Protein AF-Q5BTL7-F1 (afdb_monomer_lite)

Radius of gyration: 13.38 Å; chains: 1; bounding box: 30×28×33 Å

Sequence (7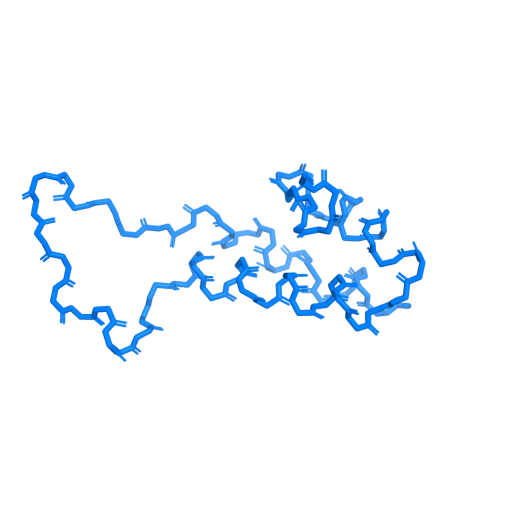0 aa):
PYYRQLLPVMNTFINKNKNLGDGIDYSQQKRENLGDLVHETLQILEMHGGENAFINIKYMVPTYESCMLQ

pLDDT: mean 89.99, std 6.62, range [54.62, 96.0]

Structure (mmCIF, N/CA/C/O backbone):
data_AF-Q5BTL7-F1
#
_entry.id   AF-Q5BTL7-F1
#
loop_
_atom_site.group_PDB
_atom_site.id
_atom_site.type_symbol
_atom_site.label_atom_id
_atom_site.label_alt_id
_atom_site.label_comp_id
_atom_site.label_asym_id
_atom_site.label_entity_id
_atom_site.label_seq_id
_atom_site.pdbx_PDB_ins_code
_atom_site.Cartn_x
_atom_site.Cartn_y
_atom_site.Cartn_z
_atom_site.occupancy
_atom_site.B_iso_or_equiv
_atom_site.auth_seq_id
_atom_site.auth_comp_id
_atom_site.auth_asym_id
_atom_site.auth_atom_id
_atom_site.pdbx_PDB_model_num
ATOM 1 N N . PRO A 1 1 ? 9.827 -8.569 -8.626 1.00 76.19 1 PRO A N 1
ATOM 2 C CA . PRO A 1 1 ? 9.433 -9.959 -8.999 1.00 76.19 1 PRO A CA 1
ATOM 3 C C . PRO A 1 1 ? 8.349 -10.578 -8.098 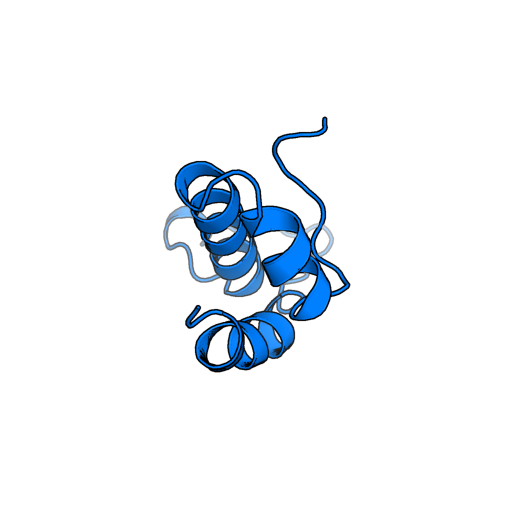1.00 76.19 1 PRO A C 1
ATOM 5 O O . PRO A 1 1 ? 7.382 -11.122 -8.618 1.00 76.19 1 PRO A O 1
ATOM 8 N N . TYR A 1 2 ? 8.478 -10.463 -6.770 1.00 91.38 2 TYR A N 1
ATOM 9 C CA . TYR A 1 2 ? 7.585 -11.122 -5.797 1.00 91.38 2 TYR A CA 1
ATOM 10 C C . TYR A 1 2 ? 6.279 -10.376 -5.482 1.00 91.38 2 TYR A C 1
ATOM 12 O O . TYR A 1 2 ? 5.427 -10.894 -4.764 1.00 91.38 2 TYR A O 1
ATOM 20 N N . TYR A 1 3 ? 6.065 -9.192 -6.062 1.00 90.44 3 TYR A N 1
ATOM 21 C CA . TYR A 1 3 ? 4.847 -8.403 -5.845 1.00 90.44 3 TYR A CA 1
ATOM 22 C C . TYR A 1 3 ? 3.559 -9.166 -6.167 1.00 90.44 3 TYR A C 1
ATOM 24 O O . TYR A 1 3 ? 2.574 -9.027 -5.453 1.00 90.44 3 TYR A O 1
ATOM 32 N N . ARG A 1 4 ? 3.590 -10.058 -7.164 1.00 91.00 4 ARG A N 1
ATOM 33 C CA . ARG A 1 4 ? 2.429 -10.888 -7.524 1.00 91.00 4 ARG A CA 1
ATOM 34 C C . ARG A 1 4 ? 1.982 -11.842 -6.416 1.00 91.00 4 ARG A C 1
ATOM 36 O O . ARG A 1 4 ? 0.824 -12.230 -6.387 1.00 91.00 4 ARG A O 1
ATOM 43 N N . GLN A 1 5 ? 2.904 -12.245 -5.547 1.00 93.12 5 GLN A N 1
ATOM 44 C CA . GLN A 1 5 ? 2.633 -13.185 -4.461 1.00 93.12 5 GLN A CA 1
ATOM 45 C C . GLN A 1 5 ? 2.267 -12.450 -3.169 1.00 93.12 5 GLN A C 1
ATOM 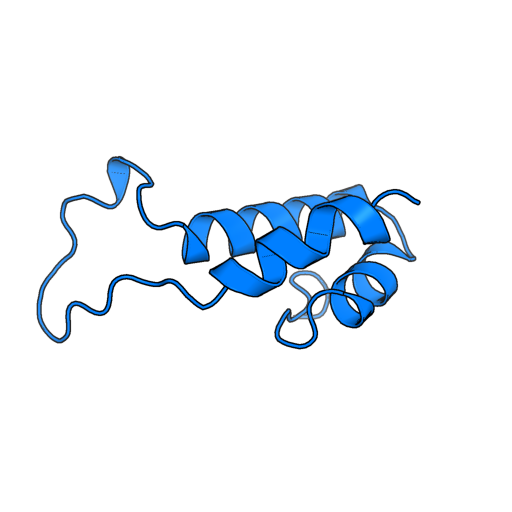47 O O . GLN A 1 5 ? 1.415 -12.917 -2.423 1.00 93.12 5 GLN A O 1
ATOM 52 N N . LEU A 1 6 ? 2.894 -11.297 -2.915 1.00 91.06 6 LEU A N 1
ATOM 53 C CA . LEU A 1 6 ? 2.770 -10.576 -1.645 1.00 91.06 6 LEU A CA 1
ATOM 54 C C . LEU A 1 6 ? 1.612 -9.567 -1.625 1.00 91.06 6 LEU A C 1
ATOM 56 O O . LEU A 1 6 ? 0.901 -9.452 -0.628 1.00 91.06 6 LEU A O 1
ATOM 60 N N . LEU A 1 7 ? 1.403 -8.837 -2.722 1.00 93.44 7 LEU A N 1
ATOM 61 C CA . LEU A 1 7 ? 0.473 -7.705 -2.757 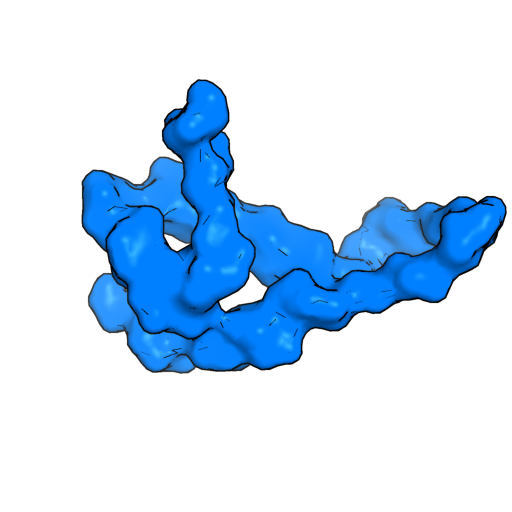1.00 93.44 7 LEU A CA 1
ATOM 62 C C . LEU A 1 7 ? -1.031 -8.052 -2.807 1.00 93.44 7 LEU A C 1
ATOM 64 O O . LEU A 1 7 ? -1.810 -7.211 -2.357 1.00 93.44 7 LEU A O 1
ATOM 68 N N . PRO A 1 8 ? -1.498 -9.238 -3.261 1.00 93.94 8 PRO A N 1
ATOM 69 C CA . PRO A 1 8 ? -2.931 -9.562 -3.226 1.00 93.94 8 PRO A CA 1
ATOM 70 C C . PRO A 1 8 ? -3.550 -9.477 -1.821 1.00 93.94 8 PRO A C 1
ATOM 72 O O . PRO A 1 8 ? -4.679 -9.009 -1.654 1.00 93.94 8 PRO A O 1
ATOM 75 N N . VAL A 1 9 ? -2.793 -9.874 -0.791 1.00 92.88 9 VAL A N 1
ATOM 76 C CA . VAL A 1 9 ? -3.238 -9.783 0.608 1.00 92.88 9 VAL A CA 1
ATOM 77 C C . VAL A 1 9 ? -3.319 -8.321 1.051 1.00 92.88 9 VAL A C 1
ATOM 79 O O . VAL A 1 9 ? -4.305 -7.923 1.664 1.00 92.88 9 VAL A O 1
ATOM 82 N N . MET A 1 10 ? -2.338 -7.493 0.678 1.00 92.44 10 MET A N 1
ATOM 83 C CA . MET A 1 10 ? -2.354 -6.052 0.961 1.00 92.44 10 MET A CA 1
ATOM 84 C C . MET A 1 10 ? -3.556 -5.358 0.311 1.00 92.44 10 MET A C 1
ATOM 86 O O . MET A 1 10 ? -4.239 -4.584 0.975 1.00 92.44 10 MET A O 1
ATOM 90 N N . ASN A 1 11 ? -3.892 -5.703 -0.936 1.00 93.31 11 ASN A N 1
ATOM 91 C CA . ASN A 1 11 ? -5.071 -5.164 -1.621 1.00 93.31 11 ASN A CA 1
ATOM 92 C C . ASN A 1 11 ? -6.384 -5.466 -0.875 1.00 93.31 11 ASN A C 1
ATOM 94 O O . ASN A 1 11 ? -7.308 -4.661 -0.880 1.00 93.31 11 ASN A O 1
ATOM 98 N N . THR A 1 12 ? -6.468 -6.612 -0.193 1.00 93.06 12 THR A N 1
ATOM 99 C CA . THR A 1 12 ? -7.659 -6.980 0.596 1.00 93.06 12 THR A CA 1
ATOM 100 C C . THR A 1 12 ? -7.843 -6.072 1.817 1.00 93.06 12 THR A C 1
ATOM 102 O O . THR A 1 12 ? -8.969 -5.827 2.247 1.00 93.06 12 THR A O 1
ATOM 105 N N . PHE A 1 13 ? -6.745 -5.560 2.380 1.00 92.81 13 PHE A N 1
ATOM 106 C CA . PHE A 1 13 ? -6.748 -4.795 3.628 1.00 92.81 13 PHE A CA 1
ATOM 107 C C . PHE A 1 13 ? -6.487 -3.299 3.461 1.00 92.81 13 PHE A C 1
ATOM 109 O O . PHE A 1 13 ? -6.618 -2.572 4.441 1.00 92.81 13 PHE A O 1
ATOM 116 N N . ILE A 1 14 ? -6.181 -2.825 2.251 1.00 91.44 14 ILE A N 1
ATOM 117 C CA . ILE A 1 14 ? -5.828 -1.421 2.001 1.00 91.44 14 ILE A CA 1
ATOM 118 C C . ILE A 1 14 ? -6.912 -0.436 2.463 1.00 91.44 14 ILE A C 1
ATOM 120 O O . ILE A 1 14 ? -6.602 0.606 3.021 1.00 91.44 14 ILE A O 1
ATOM 124 N N . ASN A 1 15 ? -8.188 -0.811 2.340 1.00 88.81 15 ASN A N 1
ATOM 125 C CA . ASN A 1 15 ? -9.317 0.027 2.755 1.00 88.81 15 ASN A CA 1
ATOM 126 C C . ASN A 1 15 ? -9.811 -0.271 4.183 1.00 88.81 15 ASN A C 1
ATOM 128 O O . ASN A 1 15 ? -10.860 0.228 4.593 1.00 88.81 15 ASN A O 1
ATOM 132 N N . LYS A 1 16 ? -9.110 -1.119 4.949 1.00 88.12 16 LYS A N 1
ATOM 133 C CA . LYS A 1 16 ? -9.529 -1.527 6.298 1.00 88.12 16 LYS A CA 1
ATOM 134 C C . LYS A 1 16 ? -9.099 -0.488 7.335 1.00 88.12 16 LYS A C 1
ATOM 136 O O . LYS A 1 16 ? -8.249 -0.768 8.176 1.00 88.12 16 LYS A O 1
ATOM 141 N N . ASN A 1 17 ? -9.731 0.680 7.274 1.00 84.50 17 ASN A N 1
ATOM 142 C CA . ASN A 1 17 ? -9.512 1.784 8.202 1.00 84.50 17 ASN A CA 1
ATOM 143 C C . ASN A 1 17 ? -10.575 1.832 9.306 1.00 84.50 17 ASN A C 1
ATOM 145 O O . ASN A 1 17 ? -11.748 1.516 9.084 1.00 84.50 17 ASN A O 1
ATOM 149 N N . LYS A 1 18 ? -10.163 2.228 10.518 1.00 82.69 18 LYS A N 1
ATOM 150 C CA . LYS A 1 18 ? -11.093 2.532 11.616 1.00 82.69 18 LYS A CA 1
ATOM 151 C C . LYS A 1 18 ? -11.819 3.843 11.291 1.00 82.69 18 LYS A C 1
ATOM 153 O O . LYS A 1 18 ? -11.215 4.908 11.323 1.00 82.69 18 LYS A O 1
ATOM 158 N N . ASN A 1 19 ? -13.120 3.774 11.020 1.00 82.69 19 ASN A N 1
ATOM 159 C CA . ASN A 1 19 ? -13.960 4.961 10.845 1.00 82.69 19 ASN A CA 1
ATOM 160 C C . ASN A 1 19 ? -14.528 5.388 12.203 1.00 82.69 19 ASN A C 1
ATOM 162 O O . ASN A 1 19 ? -15.414 4.722 12.734 1.00 82.69 19 ASN A O 1
ATOM 166 N N . LEU A 1 20 ? -14.014 6.481 12.767 1.00 82.31 20 LEU A N 1
ATOM 167 C CA . LEU A 1 20 ? -14.389 6.964 14.105 1.00 82.31 20 LEU A CA 1
ATOM 1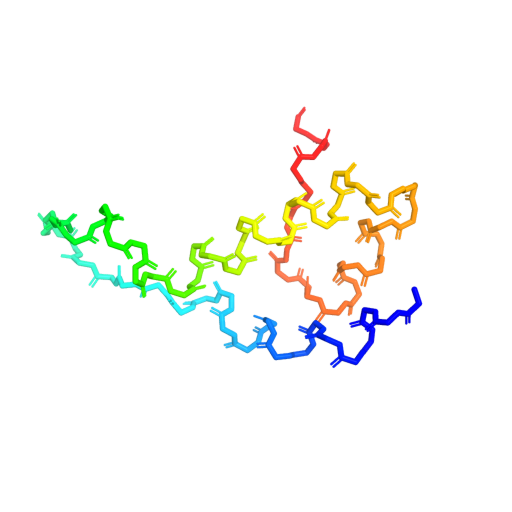68 C C . LEU A 1 20 ? -15.365 8.152 14.099 1.00 82.31 20 LEU A C 1
ATOM 170 O O . LEU A 1 20 ? -15.805 8.572 15.168 1.00 82.31 20 LEU A O 1
ATOM 174 N N . GLY A 1 21 ? -15.747 8.665 12.924 1.00 85.56 21 GLY A N 1
ATOM 175 C CA . GLY A 1 21 ? -16.610 9.847 12.813 1.00 85.56 21 GLY A CA 1
ATOM 176 C C . GLY A 1 21 ? -15.980 11.054 13.513 1.00 85.56 21 GLY A C 1
ATOM 177 O O . GLY A 1 21 ? -14.807 11.337 13.293 1.00 85.56 21 GLY A O 1
ATOM 178 N N . ASP A 1 22 ? -16.738 11.705 14.398 1.00 87.31 22 ASP A N 1
ATOM 179 C CA . ASP A 1 22 ? -16.261 12.827 15.228 1.00 87.31 22 ASP A CA 1
ATOM 180 C C . ASP A 1 22 ? -15.400 12.382 16.434 1.00 87.31 22 ASP A C 1
ATOM 182 O O . ASP A 1 22 ? -14.982 13.200 17.255 1.00 87.31 22 ASP A O 1
ATOM 186 N N . GLY A 1 23 ? -15.147 11.078 16.583 1.00 85.00 23 GLY A N 1
ATOM 187 C CA . GLY A 1 23 ? -14.299 10.523 17.634 1.00 85.00 23 GLY A CA 1
ATOM 188 C C . GLY A 1 23 ? -12.805 10.612 17.307 1.00 85.00 23 GLY A C 1
ATOM 189 O O . GLY A 1 23 ? -12.385 10.422 16.169 1.00 85.00 23 GLY A O 1
ATOM 190 N N . ILE A 1 24 ? -11.977 10.837 18.331 1.00 84.25 24 ILE A N 1
ATOM 191 C CA . ILE A 1 24 ? -10.511 10.857 18.207 1.00 84.25 24 ILE A CA 1
ATOM 192 C C . ILE A 1 24 ? -9.946 9.458 18.493 1.00 84.25 24 ILE A C 1
ATOM 194 O O . ILE A 1 24 ? -10.225 8.872 19.542 1.00 84.25 24 ILE A O 1
ATOM 198 N N . ASP A 1 25 ? -9.112 8.928 17.589 1.00 81.31 25 ASP A N 1
ATOM 199 C CA . ASP A 1 25 ? -8.382 7.676 17.830 1.00 81.31 25 ASP A CA 1
ATOM 200 C C . ASP A 1 25 ? -7.163 7.899 18.740 1.00 81.31 25 ASP A C 1
ATOM 202 O O . ASP A 1 25 ? -6.067 8.225 18.283 1.00 81.31 25 ASP A O 1
ATOM 206 N N . TYR A 1 26 ? -7.314 7.659 20.040 1.00 83.31 26 TYR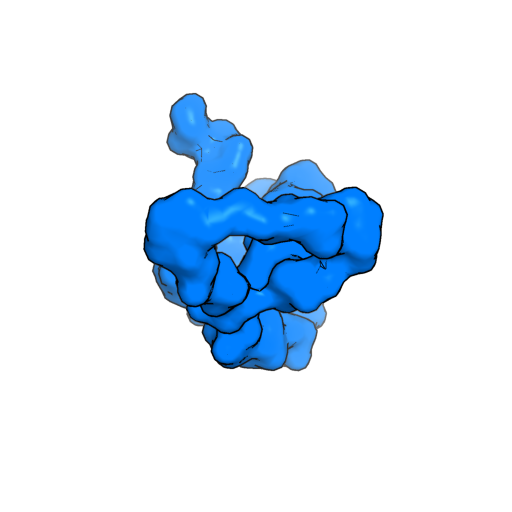 A N 1
ATOM 207 C CA . TYR A 1 26 ? -6.187 7.710 20.980 1.00 83.31 26 TYR A CA 1
ATOM 208 C C . TYR A 1 26 ? -5.222 6.515 20.854 1.00 83.31 26 TYR A C 1
ATOM 210 O O . TYR A 1 26 ? -4.153 6.517 21.463 1.00 83.31 26 TYR A O 1
ATOM 218 N N . SER A 1 27 ? -5.571 5.480 20.080 1.00 83.31 27 SER A N 1
ATOM 219 C CA . SER A 1 27 ? -4.739 4.288 19.870 1.00 83.31 27 SER A CA 1
ATOM 220 C C . SER A 1 27 ? -3.765 4.409 18.692 1.00 83.31 27 SER A C 1
ATOM 222 O O . SER A 1 27 ? -3.002 3.475 18.454 1.00 83.31 27 SER A O 1
ATOM 224 N N . GLN A 1 28 ? -3.708 5.557 18.002 1.00 79.75 28 GLN A N 1
ATOM 225 C CA . GLN A 1 28 ? -2.818 5.782 16.848 1.00 79.75 28 GLN A CA 1
ATOM 226 C C . GLN A 1 28 ? -1.346 5.466 17.129 1.00 79.75 28 GLN A C 1
ATOM 228 O O . GLN A 1 28 ? -0.680 4.855 16.296 1.00 79.75 28 GLN A O 1
ATOM 233 N N . GLN A 1 29 ? -0.844 5.796 18.325 1.00 85.00 29 GLN A N 1
ATOM 234 C CA . GLN A 1 29 ? 0.536 5.483 18.716 1.00 85.00 29 GLN A CA 1
ATOM 235 C C . GLN A 1 29 ? 0.833 3.973 18.676 1.00 85.00 29 GLN A C 1
ATOM 237 O O . GLN A 1 29 ? 1.974 3.574 18.455 1.00 85.00 29 GLN A O 1
ATOM 242 N N . LYS A 1 30 ? -0.186 3.125 18.860 1.00 85.06 30 LYS A N 1
ATOM 243 C CA . LYS A 1 30 ? -0.052 1.665 18.812 1.00 85.06 30 LYS A CA 1
ATOM 244 C C . LYS A 1 30 ? 0.014 1.108 17.388 1.00 85.06 30 LYS A C 1
ATOM 246 O O . LYS A 1 30 ? 0.298 -0.075 17.239 1.00 85.06 30 LYS A O 1
ATOM 251 N N . ARG A 1 31 ? -0.239 1.932 16.359 1.00 83.69 31 ARG A N 1
ATOM 252 C CA . ARG A 1 31 ? -0.226 1.537 14.938 1.00 83.69 31 ARG A CA 1
ATOM 253 C C . ARG A 1 31 ? -1.083 0.294 14.647 1.00 83.69 31 ARG A C 1
ATOM 255 O O . ARG A 1 31 ? -0.676 -0.606 13.927 1.00 83.69 31 ARG A O 1
ATOM 262 N N . GLU A 1 32 ? -2.288 0.232 15.212 1.00 86.00 32 GLU A N 1
ATOM 263 C CA . GLU A 1 32 ? -3.198 -0.916 15.036 1.00 86.00 32 GLU A CA 1
ATOM 264 C C . GLU A 1 32 ? -4.068 -0.825 13.772 1.00 86.00 32 GLU A C 1
ATOM 266 O O . GLU A 1 32 ? -4.758 -1.789 13.427 1.00 86.00 32 GLU A O 1
ATOM 271 N N . ASN A 1 33 ? -4.082 0.325 13.088 1.00 88.56 33 ASN A N 1
ATOM 272 C CA . ASN A 1 33 ? -4.837 0.470 11.852 1.00 88.56 33 ASN A CA 1
ATOM 273 C C . ASN A 1 33 ? -4.091 -0.206 10.692 1.00 88.56 33 ASN A C 1
ATOM 275 O O . ASN A 1 33 ? -3.053 0.265 10.229 1.00 88.56 33 ASN A O 1
ATOM 279 N N . LEU A 1 34 ? -4.638 -1.328 10.226 1.00 90.81 34 LEU A N 1
ATOM 280 C CA . LEU A 1 34 ? -4.023 -2.128 9.176 1.00 90.81 34 LEU A CA 1
ATOM 281 C C . LEU A 1 34 ? -4.032 -1.419 7.816 1.00 90.81 34 LEU A C 1
ATOM 283 O O . LEU A 1 34 ? -3.075 -1.594 7.069 1.00 90.81 34 LEU A O 1
ATOM 287 N N . GLY A 1 35 ? -5.068 -0.637 7.494 1.00 92.19 35 GLY A N 1
ATOM 288 C CA . GLY A 1 35 ? -5.109 0.107 6.231 1.00 92.19 35 GLY A CA 1
ATOM 289 C C . GLY A 1 35 ? -3.963 1.116 6.140 1.00 92.19 35 GLY A C 1
ATOM 290 O O . GLY A 1 35 ? -3.212 1.101 5.164 1.00 92.19 35 GLY A O 1
ATOM 291 N N . ASP A 1 36 ? -3.739 1.888 7.207 1.00 91.25 36 ASP A N 1
ATOM 292 C CA . ASP A 1 36 ? -2.616 2.833 7.302 1.00 91.25 36 ASP A CA 1
ATOM 293 C C . ASP A 1 36 ? -1.259 2.126 7.159 1.00 91.25 36 ASP A C 1
ATOM 295 O O . ASP A 1 36 ? -0.404 2.567 6.391 1.00 91.25 36 ASP A O 1
ATOM 299 N N . LEU A 1 37 ? -1.073 0.986 7.838 1.00 93.62 37 LEU A N 1
ATOM 300 C CA . LEU A 1 37 ? 0.158 0.193 7.732 1.00 93.62 37 LEU A CA 1
ATOM 301 C C . LEU A 1 37 ? 0.388 -0.358 6.320 1.00 93.62 37 LEU A C 1
ATOM 303 O O . LEU A 1 37 ? 1.524 -0.384 5.840 1.00 93.62 37 LEU A O 1
ATOM 307 N N . VAL A 1 38 ? -0.673 -0.815 5.650 1.00 94.81 38 VAL A N 1
ATOM 308 C CA . VAL A 1 38 ? -0.595 -1.272 4.258 1.00 94.81 38 VAL A CA 1
ATOM 309 C C . VAL A 1 38 ? -0.178 -0.114 3.357 1.00 94.81 38 VAL A C 1
ATOM 311 O O . VAL A 1 38 ? 0.734 -0.286 2.550 1.00 94.81 38 VAL A O 1
ATOM 314 N N . HIS A 1 39 ? -0.780 1.066 3.518 1.00 94.31 39 HIS A N 1
ATOM 315 C CA . HIS A 1 39 ? -0.409 2.256 2.755 1.00 94.31 39 HIS A CA 1
ATOM 316 C C . HIS A 1 39 ? 1.058 2.653 2.971 1.00 94.31 39 HIS A C 1
ATOM 318 O O . HIS A 1 39 ? 1.787 2.782 1.988 1.00 94.31 39 HIS A O 1
ATOM 324 N N . GLU A 1 40 ? 1.512 2.771 4.223 1.00 94.44 40 GLU A N 1
ATOM 325 C CA . GLU A 1 40 ? 2.911 3.084 4.569 1.00 94.44 40 GLU A CA 1
ATOM 326 C C . GLU A 1 40 ? 3.873 2.061 3.940 1.00 94.44 40 GLU A C 1
ATOM 328 O O . GLU A 1 40 ? 4.877 2.420 3.326 1.00 94.44 40 GLU A O 1
ATOM 333 N N . THR A 1 41 ? 3.527 0.772 4.003 1.00 95.44 41 THR A N 1
ATOM 334 C CA . THR A 1 41 ? 4.345 -0.296 3.413 1.00 95.44 41 THR A CA 1
ATOM 335 C C . THR A 1 41 ? 4.441 -0.171 1.892 1.00 95.44 41 THR A C 1
ATOM 337 O O . THR A 1 41 ? 5.530 -0.310 1.336 1.00 95.44 41 THR A O 1
ATOM 340 N N . LEU A 1 42 ? 3.332 0.102 1.197 1.00 95.75 42 LEU A N 1
ATOM 341 C CA . LEU A 1 42 ? 3.328 0.263 -0.261 1.00 95.75 42 LEU A CA 1
ATOM 342 C C . LEU A 1 42 ? 4.163 1.472 -0.707 1.00 95.75 42 LEU A C 1
ATOM 344 O O . LEU A 1 42 ? 4.875 1.370 -1.702 1.00 95.75 42 LEU A O 1
ATOM 348 N N . GLN A 1 43 ? 4.145 2.568 0.057 1.00 95.56 43 GLN A N 1
ATOM 349 C CA . GLN A 1 43 ? 4.993 3.742 -0.187 1.00 95.56 43 GLN A CA 1
ATOM 350 C C . GLN A 1 43 ? 6.482 3.419 -0.050 1.00 95.56 43 GLN A C 1
ATOM 352 O O . GLN A 1 43 ? 7.278 3.776 -0.915 1.00 95.56 43 GLN A O 1
ATOM 357 N N . ILE A 1 44 ? 6.866 2.677 0.991 1.00 96.00 44 ILE A N 1
ATOM 358 C CA . ILE A 1 44 ? 8.252 2.221 1.176 1.00 96.00 44 ILE A CA 1
ATOM 359 C C . ILE A 1 44 ? 8.674 1.303 0.015 1.00 96.00 44 ILE A C 1
ATOM 361 O O . ILE A 1 44 ? 9.791 1.413 -0.497 1.00 96.00 44 ILE A O 1
ATOM 365 N N . LEU A 1 45 ? 7.783 0.415 -0.439 1.00 95.12 45 LEU A N 1
ATOM 366 C CA . LEU A 1 45 ? 8.041 -0.456 -1.588 1.00 95.12 45 LEU A CA 1
ATOM 367 C C . LEU A 1 45 ? 8.192 0.320 -2.899 1.00 95.12 45 LEU A C 1
ATOM 369 O O . LEU A 1 45 ? 9.043 -0.044 -3.710 1.00 95.12 45 LEU A O 1
ATOM 373 N N . GLU A 1 46 ? 7.400 1.371 -3.122 1.00 95.62 46 GLU A N 1
ATOM 374 C CA . GLU A 1 46 ? 7.581 2.262 -4.270 1.00 95.62 46 GLU A CA 1
ATOM 375 C C . GLU A 1 46 ? 8.932 2.981 -4.180 1.00 95.62 46 GLU A C 1
ATOM 377 O O . GLU A 1 46 ? 9.718 2.933 -5.126 1.00 95.62 46 GLU A O 1
ATOM 382 N N . MET A 1 47 ? 9.250 3.543 -3.009 1.00 94.88 47 MET A N 1
ATOM 383 C CA . MET A 1 47 ? 10.446 4.355 -2.794 1.00 94.88 47 MET A CA 1
ATOM 384 C C . MET A 1 47 ? 11.757 3.598 -3.006 1.00 94.88 47 MET A C 1
ATOM 386 O O . MET A 1 47 ? 12.719 4.152 -3.538 1.00 94.88 47 MET A O 1
ATOM 390 N N . HIS A 1 48 ? 11.797 2.327 -2.614 1.00 94.94 48 HIS A N 1
ATOM 391 C CA . HIS A 1 48 ? 12.999 1.500 -2.714 1.00 94.94 48 HIS A CA 1
ATOM 392 C C . HIS A 1 48 ? 12.945 0.462 -3.845 1.00 94.94 48 HIS A C 1
ATOM 394 O O . HIS A 1 48 ? 13.940 -0.214 -4.104 1.00 94.94 48 HIS A O 1
ATOM 400 N N . GLY A 1 49 ? 11.807 0.312 -4.527 1.00 90.25 49 GLY A N 1
ATOM 401 C CA . GLY A 1 49 ? 11.590 -0.740 -5.523 1.00 90.25 49 GLY A CA 1
ATOM 402 C C . GLY A 1 49 ? 12.115 -0.435 -6.931 1.00 90.25 49 GLY A C 1
ATOM 403 O O . GLY A 1 49 ? 12.060 -1.317 -7.793 1.00 90.25 49 GLY A O 1
ATOM 404 N N . GLY A 1 50 ? 12.605 0.786 -7.174 1.00 91.50 50 GLY A N 1
ATOM 405 C CA . GLY A 1 50 ? 13.138 1.242 -8.461 1.00 91.50 50 GLY A CA 1
ATOM 406 C C . GLY A 1 50 ? 12.070 1.661 -9.481 1.00 91.50 50 GLY A C 1
ATOM 407 O O . GLY A 1 50 ? 10.879 1.691 -9.188 1.00 91.50 50 GLY A O 1
ATOM 408 N N . GLU A 1 51 ? 12.501 1.955 -10.711 1.00 90.62 51 GLU A N 1
ATOM 409 C CA . GLU A 1 51 ? 11.690 2.590 -11.771 1.00 90.62 51 GLU A CA 1
ATOM 410 C C . GLU A 1 51 ? 10.360 1.872 -12.072 1.00 90.62 51 GLU A C 1
ATOM 412 O O . GLU A 1 51 ? 9.335 2.501 -12.315 1.00 90.62 51 GLU A O 1
ATOM 417 N N . ASN A 1 52 ? 10.345 0.538 -11.993 1.00 92.62 52 ASN A N 1
ATOM 418 C CA . ASN A 1 52 ? 9.161 -0.273 -12.289 1.00 92.62 52 ASN A CA 1
ATOM 419 C C . ASN A 1 52 ? 8.300 -0.591 -11.052 1.00 92.62 52 ASN A C 1
ATOM 421 O O . ASN A 1 52 ? 7.360 -1.387 -11.154 1.00 92.62 52 ASN A O 1
ATOM 425 N N . ALA A 1 53 ? 8.619 -0.052 -9.871 1.00 94.38 53 ALA A N 1
ATOM 426 C CA . ALA A 1 53 ? 7.904 -0.379 -8.639 1.00 94.38 53 ALA A CA 1
ATOM 427 C C . ALA A 1 53 ? 6.434 0.032 -8.718 1.00 94.38 53 ALA A C 1
ATOM 429 O O . ALA A 1 53 ? 5.558 -0.816 -8.539 1.00 94.38 53 ALA A O 1
ATOM 430 N N . PHE A 1 54 ? 6.175 1.289 -9.082 1.00 95.19 54 PHE A N 1
ATOM 431 C CA . PHE A 1 54 ? 4.826 1.841 -9.164 1.00 95.19 54 PHE A CA 1
ATOM 432 C C . PHE A 1 54 ? 3.920 1.032 -10.096 1.00 95.19 54 PHE A C 1
ATOM 434 O O . PHE A 1 54 ? 2.848 0.598 -9.684 1.00 95.19 54 PHE A O 1
ATOM 441 N N . ILE A 1 55 ? 4.366 0.745 -11.325 1.00 95.12 55 ILE A N 1
ATOM 442 C CA . ILE A 1 55 ? 3.570 -0.004 -12.312 1.00 95.12 55 ILE A CA 1
ATOM 443 C C . ILE A 1 55 ? 3.208 -1.396 -11.778 1.00 95.12 55 ILE A C 1
ATOM 445 O O . ILE A 1 55 ? 2.067 -1.841 -11.912 1.00 95.12 55 ILE A O 1
ATOM 449 N N . ASN A 1 56 ? 4.154 -2.083 -11.131 1.00 94.94 56 ASN A N 1
ATOM 450 C CA . ASN A 1 56 ? 3.891 -3.403 -10.563 1.00 94.94 56 ASN A CA 1
ATOM 451 C C . ASN A 1 56 ? 2.952 -3.351 -9.349 1.00 94.94 56 ASN A C 1
ATOM 453 O O . ASN A 1 56 ? 2.119 -4.247 -9.197 1.00 94.94 56 ASN A O 1
ATOM 457 N N . ILE A 1 57 ? 3.080 -2.331 -8.495 1.00 95.25 57 ILE A N 1
ATOM 458 C CA . ILE A 1 57 ? 2.187 -2.126 -7.350 1.00 95.25 57 ILE A CA 1
ATOM 459 C C . ILE A 1 57 ? 0.780 -1.795 -7.847 1.00 95.25 57 ILE A C 1
ATOM 461 O O . ILE A 1 57 ? -0.162 -2.474 -7.458 1.00 95.25 57 ILE A O 1
ATOM 465 N N . LYS A 1 58 ? 0.636 -0.841 -8.773 1.00 95.31 58 LYS A N 1
ATOM 466 C CA . LYS A 1 58 ? -0.645 -0.417 -9.358 1.00 95.31 58 LYS A CA 1
ATOM 467 C C . LYS A 1 58 ? -1.383 -1.561 -10.050 1.00 95.31 58 LYS A C 1
ATOM 469 O O . LYS A 1 58 ? -2.604 -1.645 -9.973 1.00 95.31 58 LYS A O 1
ATOM 474 N N . TYR A 1 59 ? -0.645 -2.469 -10.689 1.00 94.69 59 TYR A N 1
ATOM 475 C CA . TYR A 1 59 ? -1.223 -3.664 -11.302 1.00 94.69 59 TYR A CA 1
ATOM 476 C C . TYR A 1 59 ? -1.838 -4.621 -10.265 1.00 94.69 59 TYR A C 1
ATOM 478 O O . TYR A 1 59 ? -2.829 -5.287 -10.550 1.00 94.69 59 TYR A O 1
ATOM 486 N N . MET A 1 60 ? -1.256 -4.707 -9.067 1.00 95.19 60 MET A N 1
ATOM 487 C CA . MET A 1 60 ? -1.717 -5.607 -8.001 1.00 95.19 60 MET A CA 1
ATOM 488 C C . MET A 1 60 ? -2.710 -4.951 -7.038 1.00 95.19 60 MET A C 1
ATOM 490 O O . MET A 1 60 ? -3.569 -5.628 -6.479 1.00 95.19 60 MET A O 1
ATOM 494 N N . VAL A 1 61 ? -2.583 -3.641 -6.844 1.00 95.50 61 VAL A N 1
ATOM 495 C CA . VAL A 1 61 ? -3.363 -2.814 -5.925 1.00 95.50 61 VAL A CA 1
ATOM 496 C C . VAL A 1 61 ? -3.874 -1.600 -6.715 1.00 95.50 61 VAL A C 1
ATOM 498 O O . VAL A 1 61 ? -3.241 -0.542 -6.715 1.00 95.50 61 VAL A O 1
ATOM 501 N N . PRO A 1 62 ? -5.007 -1.725 -7.432 1.00 94.88 62 PRO A N 1
ATOM 502 C CA . PRO A 1 62 ? -5.484 -0.681 -8.345 1.00 94.88 62 PRO A CA 1
ATOM 503 C C . PRO A 1 62 ? -5.819 0.649 -7.656 1.00 94.88 62 PRO A C 1
ATOM 505 O O . PRO A 1 62 ? -5.742 1.706 -8.285 1.00 94.88 62 PRO A O 1
ATOM 508 N N . THR A 1 63 ? -6.165 0.607 -6.368 1.00 93.69 63 THR A N 1
ATOM 509 C CA . THR A 1 63 ? -6.499 1.779 -5.543 1.00 93.69 63 THR A CA 1
ATOM 510 C C . THR A 1 63 ? -5.276 2.517 -5.002 1.00 93.69 63 THR A C 1
ATOM 512 O O . THR A 1 63 ? -5.432 3.593 -4.441 1.00 93.69 63 THR A O 1
ATOM 515 N N . TYR A 1 64 ? -4.065 1.975 -5.167 1.00 95.12 64 TYR A N 1
ATOM 516 C CA . TYR A 1 64 ? -2.844 2.649 -4.733 1.00 95.12 64 TYR A CA 1
ATOM 517 C C . TYR A 1 64 ? -2.522 3.854 -5.627 1.00 95.12 64 TYR A C 1
ATOM 519 O O . TYR A 1 64 ? -2.609 3.770 -6.858 1.00 95.12 64 TYR A O 1
ATOM 527 N N . GLU A 1 65 ? -2.114 4.961 -5.017 1.00 93.81 65 GLU A N 1
ATOM 528 C CA . GLU A 1 65 ? -1.654 6.180 -5.687 1.00 93.81 65 GLU A CA 1
ATOM 529 C C . GLU A 1 65 ? -0.177 6.409 -5.366 1.00 93.81 65 GLU A C 1
ATOM 531 O O . GLU A 1 65 ? 0.266 6.113 -4.256 1.00 93.81 65 GLU A O 1
ATOM 536 N N . SER A 1 66 ? 0.583 6.890 -6.355 1.00 93.06 66 SER A N 1
ATOM 537 C CA . SER A 1 66 ? 2.031 7.080 -6.214 1.00 93.06 66 SER A CA 1
ATOM 538 C C . SER A 1 66 ? 2.331 8.127 -5.147 1.00 93.06 66 SER A C 1
ATOM 540 O O . SER A 1 66 ? 1.745 9.209 -5.167 1.00 93.06 66 SER A O 1
ATOM 542 N N . CYS A 1 67 ? 3.285 7.843 -4.260 1.00 92.44 67 CYS A N 1
ATOM 543 C CA . CYS A 1 67 ? 3.790 8.828 -3.302 1.00 92.44 67 CYS A CA 1
ATOM 544 C C . CYS A 1 67 ? 4.975 9.646 -3.831 1.00 92.44 67 CYS A C 1
ATOM 546 O O . CYS A 1 67 ? 5.488 10.502 -3.117 1.00 92.44 67 CYS A O 1
ATOM 548 N N . MET A 1 68 ? 5.446 9.369 -5.050 1.00 87.69 68 MET A N 1
ATOM 549 C CA . MET A 1 68 ? 6.581 10.068 -5.667 1.00 87.69 68 MET A CA 1
ATOM 550 C C . MET A 1 68 ? 6.171 11.056 -6.763 1.00 87.69 68 MET A C 1
ATOM 552 O O . MET A 1 68 ? 6.945 11.950 -7.086 1.00 87.69 68 MET A O 1
ATOM 556 N N . LEU A 1 69 ? 4.973 10.903 -7.334 1.00 75.19 69 LEU A N 1
ATOM 557 C CA . LEU A 1 69 ? 4.449 11.738 -8.424 1.00 75.19 69 LEU A CA 1
ATOM 558 C C . LEU A 1 69 ? 3.506 12.859 -7.935 1.00 75.19 69 LEU A C 1
ATOM 560 O O . LEU A 1 69 ? 2.555 13.195 -8.640 1.00 75.19 69 LEU A O 1
ATOM 564 N N . GLN A 1 70 ? 3.740 13.408 -6.737 1.00 54.62 70 GLN A N 1
ATOM 565 C CA . GLN A 1 70 ? 2.929 14.502 -6.174 1.00 54.62 70 GLN A CA 1
ATOM 566 C C . GLN A 1 70 ? 3.291 15.880 -6.731 1.00 54.62 70 GLN A C 1
ATOM 568 O O . GLN A 1 70 ? 4.500 16.167 -6.884 1.00 54.62 70 GLN A O 1
#

Foldseek 3Di:
DCCVPPLLVLLVQLPQADDPDPDDPPCVVVVPRSNVVSLVVLQVQLVPVPDCSVVSNCVNRVPHDHPVPD

Secondary structure (DSSP, 8-state):
-THHHHHHHHHHHTT-----TT---TTGGGT--HHHHHHHHHHHHHHHS-TTHHHHHHHH-TT---SS--

InterPro domains:
  IPR019399 Parkin co-regulated protein [PF10274] (1-66)
  IPR019399 Parkin co-regulated protein [PTHR21207] (1-69)

Organism: Schistosoma japonicum (NCBI:txid6182)